Protein AF-A0A4Y2VL22-F1 (afdb_monomer_lite)

Foldseek 3Di:
DVVVCVCCCQPPVDNDDDPDPPDPPPDPPDVVLLVLLVCLLPVDLQDFLVNSCVVSVHPSVCSVVSLVVVVWDWDQDDDDDDPVVVVVVVVVVVVVVVQCVVPVCVVVVDDDDDDFDDDPVGTGDSRRRIHID

Sequence (133 aa):
MFERLHRCLCEMGSFVTGMHDTGRGRSVRTPQVVEDILQGLGDRSDMSTREVSLAVNEPHSIVWRVPRDEGLHPYHVQEALIPADYAPRVEFARWFLQQLAAQPEFSAHVLFTDESTFTREGISNTHNLHVFF

pLDDT: mean 76.52, std 14.01, range [46.78, 97.69]

Radius of gyration: 19.81 Å; chains: 1; bounding box: 36×40×58 Å

Structure (mmCIF, N/CA/C/O backbone):
data_AF-A0A4Y2VL22-F1
#
_entry.id   AF-A0A4Y2VL22-F1
#
loop_
_atom_site.group_PDB
_atom_site.id
_atom_site.type_symbol
_atom_site.label_atom_id
_atom_site.label_alt_id
_atom_site.la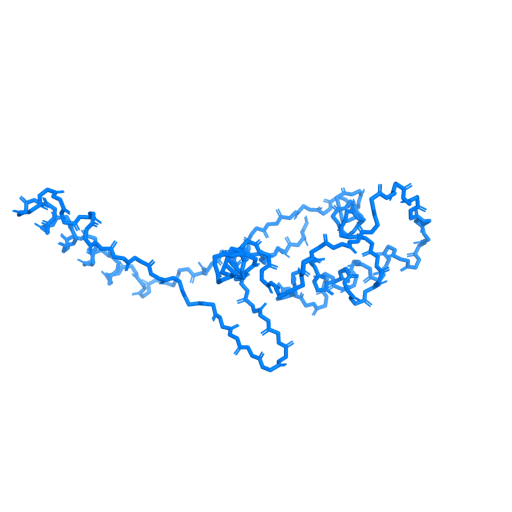bel_comp_id
_atom_site.label_asym_id
_atom_site.label_entity_id
_atom_site.label_seq_id
_atom_site.pdbx_PDB_ins_code
_atom_site.Cartn_x
_atom_site.Cartn_y
_atom_site.Cartn_z
_atom_site.occupancy
_atom_site.B_iso_or_equiv
_atom_site.auth_seq_id
_atom_site.auth_comp_id
_atom_site.auth_asym_id
_atom_site.auth_atom_id
_atom_site.pdbx_PDB_model_num
ATOM 1 N N . MET A 1 1 ? -4.290 25.840 -2.280 1.00 54.00 1 MET A N 1
ATOM 2 C CA . MET A 1 1 ? -2.962 25.497 -2.851 1.00 54.00 1 MET A CA 1
ATOM 3 C C . MET A 1 1 ? -2.430 24.203 -2.240 1.00 54.00 1 MET A C 1
ATOM 5 O O . MET A 1 1 ? -2.193 23.268 -2.991 1.00 54.00 1 MET A O 1
ATOM 9 N N . PHE A 1 2 ? -2.361 24.104 -0.905 1.00 61.66 2 PHE A N 1
ATOM 10 C CA . PHE A 1 2 ? -1.948 22.891 -0.182 1.00 61.66 2 PHE A CA 1
ATOM 11 C C . PHE A 1 2 ? -2.822 21.654 -0.440 1.00 61.66 2 PHE A C 1
ATOM 13 O O . PHE A 1 2 ? -2.275 20.591 -0.688 1.00 61.66 2 PHE A O 1
ATOM 20 N N . GLU A 1 3 ? -4.151 21.782 -0.499 1.00 71.50 3 GLU A N 1
ATOM 21 C CA . GLU A 1 3 ? -5.047 20.638 -0.773 1.00 71.50 3 GLU A CA 1
ATOM 22 C C . GLU A 1 3 ? -4.783 19.956 -2.120 1.00 71.50 3 GLU A C 1
ATOM 24 O O . GLU A 1 3 ? -4.904 18.742 -2.246 1.00 71.50 3 GLU A O 1
ATOM 29 N N . ARG A 1 4 ? -4.405 20.732 -3.144 1.00 65.00 4 ARG A N 1
ATOM 30 C CA . ARG A 1 4 ? -4.067 20.191 -4.466 1.00 65.00 4 ARG A CA 1
ATOM 31 C C . ARG A 1 4 ? -2.758 19.415 -4.429 1.00 65.00 4 ARG A C 1
ATOM 33 O O . ARG A 1 4 ? -2.694 18.355 -5.027 1.00 65.00 4 ARG A O 1
ATOM 40 N N . LEU A 1 5 ? -1.751 19.932 -3.728 1.00 66.38 5 LEU A N 1
ATOM 41 C CA . LEU A 1 5 ? -0.469 19.250 -3.557 1.00 66.38 5 LEU A CA 1
ATOM 42 C C . LEU A 1 5 ? -0.636 17.981 -2.721 1.00 66.38 5 LEU A C 1
ATOM 44 O O . LEU A 1 5 ? -0.183 16.929 -3.144 1.00 66.38 5 LEU A O 1
ATOM 48 N N . HIS A 1 6 ? -1.362 18.064 -1.605 1.00 69.19 6 HIS A N 1
ATOM 49 C CA . HIS A 1 6 ? -1.712 16.915 -0.774 1.00 69.19 6 HIS A CA 1
ATOM 50 C C . HIS A 1 6 ? -2.430 15.838 -1.592 1.00 69.19 6 HIS A C 1
ATOM 52 O O . HIS A 1 6 ? -2.000 14.693 -1.615 1.00 69.19 6 HIS A O 1
ATOM 58 N N . ARG A 1 7 ? -3.467 16.212 -2.349 1.00 68.56 7 ARG A N 1
ATOM 59 C CA . ARG A 1 7 ? -4.174 15.269 -3.217 1.00 68.56 7 ARG A CA 1
ATOM 60 C C . ARG A 1 7 ? -3.269 14.681 -4.302 1.00 68.56 7 ARG A C 1
ATOM 62 O O . ARG A 1 7 ? -3.307 13.478 -4.507 1.00 68.56 7 ARG A O 1
ATOM 69 N N . CYS A 1 8 ? -2.433 15.482 -4.966 1.00 66.88 8 CYS A N 1
ATOM 70 C CA . CYS A 1 8 ? -1.477 14.964 -5.950 1.00 66.88 8 CYS A CA 1
ATOM 71 C C . CYS A 1 8 ? -0.458 14.000 -5.324 1.00 66.88 8 CYS A C 1
ATOM 73 O O . CYS A 1 8 ? -0.067 13.032 -5.966 1.00 66.88 8 CYS A O 1
ATOM 75 N N . LEU A 1 9 ? -0.049 14.217 -4.075 1.00 65.69 9 LEU A N 1
ATOM 76 C CA . LEU A 1 9 ? 0.820 13.289 -3.357 1.00 65.69 9 LEU A CA 1
ATOM 77 C C . LEU A 1 9 ? 0.089 11.989 -3.001 1.00 65.69 9 LEU A C 1
ATOM 79 O O . LEU A 1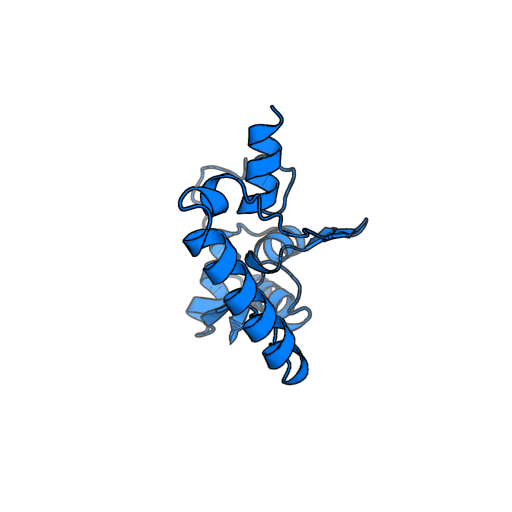 9 ? 0.588 10.918 -3.337 1.00 65.69 9 LEU A O 1
ATOM 83 N N . CYS A 1 10 ? -1.111 12.072 -2.423 1.00 63.94 10 CYS A N 1
ATOM 84 C CA . CYS A 1 10 ? -1.901 10.891 -2.064 1.00 63.94 10 CYS A CA 1
ATOM 85 C C . CYS A 1 10 ? -2.310 10.066 -3.295 1.00 63.94 10 CYS A C 1
ATOM 87 O O . CYS A 1 10 ? -2.143 8.852 -3.313 1.00 63.94 10 CYS A O 1
ATOM 89 N N . GLU A 1 11 ? -2.826 10.713 -4.342 1.00 65.19 11 GLU A N 1
ATOM 90 C CA . GLU A 1 11 ? -3.367 10.028 -5.525 1.00 65.19 11 GLU A CA 1
ATOM 91 C C . GLU A 1 11 ? -2.288 9.669 -6.553 1.00 65.19 11 GLU A C 1
ATOM 93 O O . GLU A 1 11 ? -2.410 8.680 -7.274 1.00 65.19 11 GLU A O 1
ATOM 98 N N . MET A 1 12 ? -1.242 10.491 -6.676 1.00 60.50 12 MET A N 1
ATOM 99 C CA . MET A 1 12 ? -0.305 10.411 -7.802 1.00 60.50 12 MET A CA 1
ATOM 100 C C . MET A 1 12 ? 1.161 10.289 -7.384 1.00 60.50 12 MET A C 1
ATOM 102 O O . MET A 1 12 ? 1.990 10.079 -8.269 1.00 60.50 12 MET A O 1
ATOM 106 N N . GLY A 1 13 ? 1.495 10.449 -6.096 1.00 62.72 13 GLY A N 1
ATOM 107 C CA . GLY A 1 13 ? 2.873 10.424 -5.597 1.00 62.72 13 GLY A CA 1
ATOM 108 C C . GLY A 1 13 ? 3.782 11.475 -6.237 1.00 62.72 13 GLY A C 1
ATOM 109 O O . GLY A 1 13 ? 4.981 11.257 -6.337 1.00 62.72 13 GLY A O 1
ATOM 110 N N . SER A 1 14 ? 3.246 12.588 -6.752 1.00 65.00 14 SER A N 1
ATOM 111 C CA . SER A 1 14 ? 4.056 13.560 -7.498 1.00 65.00 14 SER A CA 1
ATOM 112 C C . SER A 1 14 ? 3.646 15.007 -7.248 1.00 65.00 14 SER A C 1
ATOM 114 O O . SER A 1 14 ? 2.490 15.319 -6.967 1.00 65.00 14 SER A O 1
ATOM 116 N N . PHE A 1 15 ? 4.619 15.908 -7.383 1.00 63.34 15 PHE A N 1
ATOM 117 C CA . PHE A 1 15 ? 4.415 17.358 -7.299 1.00 63.34 15 PHE A CA 1
ATOM 118 C C . PHE A 1 15 ? 4.064 17.997 -8.652 1.00 63.34 15 PHE A C 1
ATOM 120 O O . PHE A 1 15 ? 3.768 19.190 -8.717 1.00 63.34 15 PHE A O 1
ATOM 127 N N . VAL A 1 16 ? 4.105 17.222 -9.739 1.00 62.31 16 VAL A N 1
ATOM 128 C CA . VAL A 1 16 ? 3.875 17.717 -11.098 1.00 62.31 16 VAL A CA 1
ATOM 129 C C . VAL A 1 16 ? 2.374 17.767 -11.368 1.00 62.31 16 VAL A C 1
ATOM 131 O O . VAL A 1 16 ? 1.669 16.762 -11.289 1.00 62.31 16 VAL A O 1
ATOM 134 N N . THR A 1 17 ? 1.858 18.944 -11.719 1.00 56.00 17 THR A N 1
ATOM 135 C CA . THR A 1 17 ? 0.501 19.062 -12.259 1.00 56.00 17 THR A CA 1
ATOM 136 C C . THR A 1 17 ? 0.491 18.460 -13.657 1.00 56.00 17 THR A C 1
ATOM 138 O O . THR A 1 17 ? 1.133 19.005 -14.551 1.00 56.00 17 THR A O 1
ATOM 141 N N . GLY A 1 18 ? -0.208 17.336 -13.834 1.00 53.12 18 GLY A N 1
ATOM 142 C CA . GLY A 1 18 ? -0.278 16.602 -15.096 1.00 53.12 18 GLY A CA 1
ATOM 143 C C . GLY A 1 18 ? -0.809 17.453 -16.251 1.00 53.12 18 GLY A C 1
ATOM 144 O O . GLY A 1 18 ? -2.011 17.516 -16.486 1.00 53.12 18 GLY A O 1
ATOM 145 N N . MET A 1 19 ? 0.101 18.087 -16.983 1.00 53.44 19 MET A N 1
ATOM 146 C CA . MET A 1 19 ? -0.112 18.608 -18.329 1.00 53.44 19 MET A CA 1
ATOM 147 C C . MET A 1 19 ? 0.801 17.818 -19.263 1.00 53.44 19 MET A C 1
ATOM 149 O O . MET A 1 19 ? 1.809 18.324 -19.737 1.00 53.44 19 MET A O 1
ATOM 153 N N . HIS A 1 20 ? 0.459 16.551 -19.487 1.00 52.09 20 HIS A N 1
ATOM 154 C CA . HIS A 1 20 ? 0.956 15.831 -20.654 1.00 52.09 20 HIS A CA 1
ATOM 155 C C . HIS A 1 20 ? -0.137 15.877 -21.718 1.00 52.09 20 HIS A C 1
ATOM 157 O O . HIS A 1 20 ? -1.313 15.675 -21.409 1.00 52.09 20 HIS A O 1
ATOM 163 N N . ASP A 1 21 ? 0.276 16.241 -22.929 1.00 52.38 21 ASP A N 1
ATOM 164 C CA . ASP A 1 21 ? -0.529 16.602 -24.092 1.00 52.38 21 ASP A CA 1
ATOM 165 C C . ASP A 1 21 ? -1.907 15.932 -24.169 1.00 52.38 21 ASP A C 1
ATOM 167 O O . ASP A 1 21 ? -2.043 14.714 -24.278 1.00 52.38 21 ASP A O 1
ATOM 171 N N . THR A 1 22 ? -2.955 16.753 -24.226 1.00 49.09 22 THR A N 1
ATOM 172 C CA . THR A 1 22 ? -4.354 16.347 -24.451 1.00 49.09 22 THR A CA 1
ATOM 173 C C . THR A 1 22 ? -4.628 15.846 -25.880 1.00 49.09 22 THR A C 1
ATOM 175 O O . THR A 1 22 ? -5.778 15.770 -26.317 1.00 49.09 22 THR A O 1
ATOM 178 N N . GLY A 1 23 ? -3.587 15.473 -26.626 1.00 51.66 23 GLY A N 1
ATOM 179 C CA . GLY A 1 23 ? -3.681 14.870 -27.948 1.00 51.66 23 GLY A CA 1
ATOM 180 C C . GLY A 1 23 ? -3.524 13.353 -27.884 1.00 51.66 23 GLY A C 1
ATOM 181 O O . GLY A 1 23 ? -2.623 12.832 -27.235 1.00 51.66 23 GLY A O 1
ATOM 182 N N . ARG A 1 24 ? -4.367 12.618 -28.621 1.00 46.78 24 ARG A N 1
ATOM 183 C CA . ARG A 1 24 ? -4.184 11.177 -28.866 1.00 46.78 24 ARG A CA 1
ATOM 184 C C . ARG A 1 24 ? -2.972 10.966 -29.781 1.00 46.78 24 ARG A C 1
ATOM 186 O O . ARG A 1 24 ? -3.128 10.666 -30.963 1.00 46.78 24 ARG A O 1
ATOM 193 N N . GLY A 1 25 ? -1.768 11.121 -29.237 1.00 50.25 25 GLY A N 1
ATOM 194 C CA . GLY A 1 25 ? -0.538 10.678 -29.877 1.00 50.25 25 GLY A CA 1
ATOM 195 C C . GLY A 1 25 ? -0.603 9.165 -30.046 1.00 50.25 25 GLY A C 1
ATOM 196 O O . GLY A 1 25 ? -0.699 8.417 -29.070 1.00 50.25 25 GLY A O 1
ATOM 197 N N . ARG A 1 26 ? -0.620 8.688 -31.293 1.00 52.34 26 ARG A N 1
ATOM 198 C CA . ARG A 1 26 ? -0.339 7.280 -31.569 1.00 52.34 26 ARG A CA 1
ATOM 199 C C . ARG A 1 26 ? 1.140 7.076 -31.257 1.00 52.34 26 ARG A C 1
ATOM 201 O O . ARG A 1 26 ? 1.974 7.377 -32.101 1.00 52.34 26 ARG A O 1
ATOM 208 N N . SER A 1 27 ? 1.443 6.604 -30.051 1.00 54.88 27 SER A N 1
ATOM 209 C CA . SER A 1 27 ? 2.737 5.981 -29.777 1.00 54.88 27 SER A CA 1
ATOM 210 C C . SER A 1 27 ? 2.958 4.921 -30.851 1.00 54.88 27 SER A C 1
ATOM 212 O O . SER A 1 27 ? 2.095 4.068 -31.106 1.00 54.88 27 SER A O 1
ATOM 214 N N . VAL A 1 28 ? 4.061 5.069 -31.573 1.00 55.78 28 VAL A N 1
ATOM 215 C CA . VAL A 1 28 ? 4.536 4.044 -32.487 1.00 55.78 28 VAL A CA 1
ATOM 216 C C . VAL A 1 28 ? 5.012 2.925 -31.572 1.00 55.78 28 VAL A C 1
ATOM 218 O O . VAL A 1 28 ? 6.023 3.090 -30.901 1.00 55.78 28 VAL A O 1
ATOM 221 N N . ARG A 1 29 ? 4.270 1.811 -31.507 1.00 64.62 29 ARG A N 1
ATOM 222 C CA . ARG A 1 29 ? 4.707 0.588 -30.816 1.00 64.62 29 ARG A CA 1
ATOM 223 C C . ARG A 1 29 ? 5.903 0.003 -31.559 1.00 64.62 29 ARG A C 1
ATOM 225 O O . ARG A 1 29 ? 5.762 -0.941 -32.335 1.00 64.62 29 ARG A O 1
ATOM 232 N N . THR A 1 30 ? 7.064 0.621 -31.406 1.00 78.06 30 THR A N 1
ATOM 233 C CA . THR A 1 30 ? 8.308 0.004 -31.831 1.00 78.06 30 THR A CA 1
ATOM 234 C C . THR A 1 30 ? 8.600 -1.138 -30.858 1.00 78.06 30 THR A C 1
ATOM 236 O O . THR A 1 30 ? 8.317 -1.008 -29.665 1.00 78.06 30 THR A O 1
ATOM 239 N N . PRO A 1 31 ? 9.164 -2.259 -31.335 1.00 82.56 31 PRO A N 1
ATOM 240 C CA . PRO A 1 31 ? 9.602 -3.337 -30.452 1.00 82.56 31 PRO A CA 1
ATOM 241 C C . PRO A 1 31 ? 10.526 -2.839 -29.334 1.00 82.56 31 PRO A C 1
ATOM 243 O O . PRO A 1 31 ? 10.448 -3.332 -28.220 1.00 82.56 31 PRO A O 1
ATOM 246 N N . GLN A 1 32 ? 11.326 -1.802 -29.611 1.00 84.75 32 GLN A N 1
ATOM 247 C CA . GLN A 1 32 ? 12.200 -1.176 -28.621 1.00 84.75 32 GLN A CA 1
ATOM 248 C C . GLN A 1 32 ? 11.423 -0.541 -27.461 1.00 84.75 32 GLN A C 1
ATOM 250 O O . GLN A 1 32 ? 11.740 -0.805 -26.314 1.00 84.75 32 GLN A O 1
ATOM 255 N N . VAL A 1 33 ? 10.370 0.237 -27.742 1.00 84.06 33 VAL A N 1
ATOM 256 C CA . VAL A 1 33 ? 9.551 0.861 -26.686 1.00 84.06 33 VAL A CA 1
ATOM 257 C C . VAL A 1 33 ? 8.835 -0.194 -25.841 1.00 84.06 33 VAL A C 1
ATOM 259 O O . VAL A 1 33 ? 8.670 -0.014 -24.638 1.00 84.06 33 VAL A O 1
ATOM 262 N N . VAL A 1 34 ? 8.401 -1.294 -26.462 1.00 85.88 34 VAL A N 1
ATOM 263 C CA . VAL A 1 34 ? 7.799 -2.417 -25.732 1.00 85.88 34 VAL A CA 1
ATOM 264 C C . VAL A 1 34 ? 8.816 -3.033 -24.777 1.00 85.88 34 VAL A C 1
ATOM 266 O O . VAL A 1 34 ? 8.516 -3.158 -23.593 1.00 85.88 34 VAL A O 1
ATOM 269 N N . GLU A 1 35 ? 10.016 -3.339 -25.269 1.00 88.25 35 GLU A N 1
ATOM 270 C CA . GLU A 1 35 ? 11.095 -3.909 -24.459 1.00 88.25 35 GLU A CA 1
ATOM 271 C C . GLU A 1 35 ? 11.490 -2.978 -23.308 1.00 88.25 35 GLU A C 1
ATOM 273 O O . GLU A 1 35 ? 11.517 -3.410 -22.161 1.00 88.25 35 GLU A O 1
ATOM 278 N N . ASP A 1 36 ? 11.690 -1.686 -23.580 1.00 88.25 36 ASP A N 1
ATOM 279 C CA . ASP A 1 36 ? 12.085 -0.701 -22.568 1.00 88.25 36 ASP A CA 1
ATOM 280 C C . ASP A 1 36 ? 11.032 -0.586 -21.445 1.00 88.25 36 ASP A C 1
ATOM 282 O O . ASP A 1 36 ? 11.373 -0.441 -20.268 1.00 88.25 36 ASP A O 1
ATOM 286 N N . ILE A 1 37 ? 9.738 -0.683 -21.786 1.00 87.25 37 ILE A N 1
ATOM 287 C CA . ILE A 1 37 ? 8.638 -0.679 -20.808 1.00 87.25 37 ILE A CA 1
ATOM 288 C C . ILE A 1 37 ? 8.622 -1.971 -19.987 1.00 87.25 37 ILE A C 1
ATOM 290 O O . ILE A 1 37 ? 8.475 -1.906 -18.764 1.00 87.25 37 ILE A O 1
ATOM 294 N N . LEU A 1 38 ? 8.743 -3.134 -20.632 1.00 87.25 38 LEU A N 1
ATOM 295 C CA . LEU A 1 38 ? 8.736 -4.428 -19.943 1.00 87.25 38 LEU A CA 1
ATOM 296 C C . LEU A 1 38 ? 9.952 -4.571 -19.026 1.00 87.25 38 LEU A C 1
ATOM 298 O O . LEU A 1 38 ? 9.805 -4.984 -17.877 1.00 87.25 38 LEU A O 1
ATOM 302 N N . GLN A 1 39 ? 11.124 -4.150 -19.495 1.00 86.44 39 GLN A N 1
ATOM 303 C CA . GLN A 1 39 ? 12.351 -4.131 -18.715 1.00 86.44 39 GLN A CA 1
ATOM 304 C C . GLN A 1 39 ? 12.242 -3.158 -17.533 1.00 86.44 39 GLN A C 1
ATOM 306 O O . GLN A 1 39 ? 12.561 -3.527 -16.406 1.00 86.44 39 GLN A O 1
ATOM 311 N N . GLY A 1 40 ? 11.706 -1.951 -17.746 1.00 83.44 40 GLY A N 1
ATOM 312 C CA . GLY A 1 40 ? 11.485 -0.983 -16.668 1.00 83.44 40 GLY A CA 1
ATOM 313 C C . GLY A 1 40 ? 10.555 -1.491 -15.558 1.00 83.44 40 GLY A C 1
ATOM 314 O O . GLY A 1 40 ? 10.750 -1.141 -14.397 1.00 83.44 40 GLY A O 1
ATOM 315 N N . LEU A 1 41 ? 9.572 -2.332 -15.898 1.00 81.00 41 LEU A N 1
ATOM 316 C CA . LEU A 1 41 ? 8.667 -2.968 -14.932 1.00 81.00 41 LEU A CA 1
ATOM 317 C C . LEU A 1 41 ? 9.257 -4.235 -14.288 1.00 81.00 41 LEU A C 1
ATOM 319 O O . LEU A 1 41 ? 8.902 -4.556 -13.155 1.00 81.00 41 LEU A O 1
ATOM 323 N N . GLY A 1 42 ? 10.128 -4.958 -14.996 1.00 75.44 42 GLY A N 1
ATOM 324 C CA . GLY A 1 42 ? 10.750 -6.198 -14.523 1.00 75.44 42 GLY A CA 1
ATOM 325 C C . GLY A 1 42 ? 11.991 -5.988 -13.650 1.00 75.44 42 GLY A C 1
ATOM 326 O O . GLY A 1 42 ? 12.173 -6.707 -12.669 1.00 75.44 42 GLY A O 1
ATOM 327 N N . ASP A 1 43 ? 12.822 -4.991 -13.970 1.00 71.12 43 ASP A N 1
ATOM 328 C CA . ASP A 1 43 ? 14.102 -4.741 -13.289 1.00 71.12 43 ASP A CA 1
ATOM 329 C C . ASP A 1 43 ? 13.913 -4.164 -11.878 1.00 71.12 43 ASP A C 1
ATOM 331 O O . ASP A 1 43 ? 14.760 -4.353 -11.000 1.00 71.12 43 ASP A O 1
ATOM 335 N N . ARG A 1 44 ? 12.803 -3.449 -11.649 1.00 66.94 44 ARG A N 1
ATOM 336 C CA . ARG A 1 44 ? 12.491 -2.782 -10.382 1.00 66.94 44 ARG A CA 1
ATOM 337 C C . ARG A 1 44 ? 11.003 -2.868 -10.063 1.00 66.94 44 ARG A C 1
ATOM 339 O O . ARG A 1 44 ? 10.207 -2.032 -10.483 1.00 66.94 44 ARG A O 1
ATOM 346 N N . SER A 1 45 ? 10.638 -3.870 -9.265 1.00 62.72 45 SER A N 1
ATOM 347 C CA . SER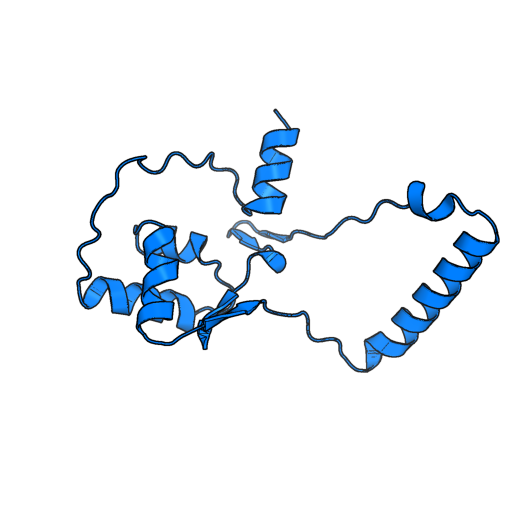 A 1 45 ? 9.265 -4.078 -8.782 1.00 62.72 45 SER A CA 1
ATOM 348 C C . SER A 1 45 ? 8.774 -2.997 -7.812 1.00 62.72 45 SER A C 1
ATOM 350 O O . SER A 1 45 ? 7.603 -3.023 -7.440 1.00 62.72 45 SER A O 1
ATOM 352 N N . ASP A 1 46 ? 9.653 -2.077 -7.398 1.00 66.69 46 ASP A N 1
ATOM 353 C CA . ASP A 1 46 ? 9.390 -0.908 -6.556 1.00 66.69 46 ASP A CA 1
ATOM 354 C C . ASP A 1 46 ? 9.151 0.386 -7.363 1.00 66.69 46 ASP A C 1
ATOM 356 O O . ASP A 1 46 ? 8.829 1.418 -6.773 1.00 66.69 46 ASP A O 1
ATOM 360 N N . MET A 1 47 ? 9.243 0.341 -8.701 1.00 71.25 47 MET A N 1
ATOM 361 C CA . MET A 1 47 ? 8.894 1.474 -9.560 1.00 71.25 47 MET A CA 1
ATOM 362 C C . MET A 1 47 ? 7.398 1.530 -9.865 1.00 71.25 47 MET A C 1
ATOM 364 O O . MET A 1 47 ? 6.772 0.570 -10.318 1.00 71.25 47 MET A O 1
ATOM 368 N N . SER A 1 48 ? 6.821 2.717 -9.728 1.00 77.25 48 SER A N 1
ATOM 369 C CA . SER A 1 48 ? 5.474 2.996 -10.210 1.00 77.25 48 SER A CA 1
ATOM 370 C C . SER A 1 48 ? 5.426 3.076 -11.742 1.00 77.25 48 SER A C 1
ATOM 372 O O . SER A 1 48 ? 6.363 3.510 -12.416 1.00 77.25 48 SER A O 1
ATOM 374 N N . THR A 1 49 ? 4.257 2.781 -12.321 1.00 81.81 49 THR A N 1
ATOM 375 C CA . THR A 1 49 ? 4.003 2.966 -13.768 1.00 81.81 49 THR A CA 1
ATOM 376 C C . THR A 1 49 ? 4.263 4.399 -14.255 1.00 81.81 49 THR A C 1
ATOM 378 O O . THR A 1 49 ? 4.500 4.625 -15.443 1.00 81.81 49 THR A O 1
ATOM 381 N N . ARG A 1 50 ? 4.223 5.392 -13.357 1.00 79.75 50 ARG A N 1
ATOM 382 C CA . ARG A 1 50 ? 4.552 6.790 -13.668 1.00 79.75 50 ARG A CA 1
ATOM 383 C C . ARG A 1 50 ? 6.050 7.027 -13.750 1.00 79.75 50 ARG A C 1
ATOM 385 O O . ARG A 1 50 ? 6.487 7.726 -14.655 1.00 79.75 50 ARG A O 1
ATOM 392 N N . GLU A 1 51 ? 6.830 6.436 -12.855 1.00 80.19 51 GLU A N 1
ATOM 393 C CA . GLU A 1 51 ? 8.290 6.518 -12.924 1.00 80.19 51 GLU A CA 1
ATOM 394 C C . GLU A 1 51 ? 8.819 5.829 -14.178 1.00 80.19 51 GLU A C 1
ATOM 396 O O . GLU A 1 51 ? 9.690 6.383 -14.843 1.00 80.19 51 GLU A O 1
ATOM 401 N N . VAL A 1 52 ? 8.232 4.692 -14.566 1.00 83.62 52 VAL A N 1
ATOM 402 C CA . VAL A 1 52 ? 8.547 4.042 -15.848 1.00 83.62 52 VAL A CA 1
ATOM 403 C C . VAL A 1 52 ? 8.196 4.963 -17.017 1.00 83.62 52 VAL A C 1
ATOM 405 O O . VAL A 1 52 ? 9.035 5.190 -17.877 1.00 83.62 52 VAL A O 1
ATOM 408 N N . SER A 1 53 ? 7.006 5.575 -17.018 1.00 85.19 53 SER A N 1
ATOM 409 C CA . SER A 1 53 ? 6.591 6.551 -18.042 1.00 85.19 53 SER A CA 1
ATOM 410 C C . SER A 1 53 ? 7.576 7.716 -18.187 1.00 85.19 53 SER A C 1
ATOM 412 O O . SER A 1 53 ? 7.904 8.094 -19.310 1.00 85.19 53 SER A O 1
ATOM 414 N N . LEU A 1 54 ? 8.086 8.248 -17.073 1.00 83.88 54 LEU A N 1
ATOM 415 C CA . LEU A 1 54 ? 9.103 9.300 -17.080 1.00 83.88 54 LEU A CA 1
ATOM 416 C C . LEU A 1 54 ? 10.465 8.791 -17.573 1.00 83.88 54 LEU A C 1
ATOM 418 O O . LEU A 1 54 ? 11.140 9.506 -18.308 1.00 83.88 54 LEU A O 1
ATOM 422 N N . ALA A 1 55 ? 10.859 7.572 -17.197 1.00 83.56 55 ALA A N 1
ATOM 423 C CA . ALA A 1 55 ? 12.136 6.977 -17.586 1.00 83.56 55 ALA A CA 1
ATOM 424 C C . ALA A 1 55 ? 12.200 6.646 -19.086 1.00 83.56 55 ALA A C 1
ATOM 426 O O . ALA A 1 55 ? 13.203 6.945 -19.731 1.00 83.56 55 ALA A O 1
ATOM 427 N N . VAL A 1 56 ? 11.126 6.077 -19.645 1.00 83.75 56 VAL A N 1
ATOM 428 C CA . VAL A 1 56 ? 11.040 5.722 -21.074 1.00 83.75 56 VAL A CA 1
ATOM 429 C C . VAL A 1 56 ? 10.529 6.869 -21.955 1.00 83.75 56 VAL A C 1
ATOM 431 O O . VAL A 1 56 ? 10.511 6.748 -23.175 1.00 83.75 56 VAL A O 1
ATOM 434 N N . ASN A 1 57 ? 10.120 7.993 -21.352 1.00 84.69 57 ASN A N 1
ATOM 435 C CA . ASN A 1 57 ? 9.530 9.153 -22.030 1.00 84.69 57 ASN A CA 1
ATOM 436 C C . ASN A 1 57 ? 8.307 8.802 -22.907 1.00 84.69 57 ASN A C 1
ATOM 438 O O . ASN A 1 57 ? 8.076 9.391 -23.963 1.00 84.69 57 ASN A O 1
ATOM 442 N N . GLU A 1 58 ? 7.495 7.850 -22.449 1.00 84.88 58 GLU A N 1
ATOM 443 C CA . GLU A 1 58 ? 6.256 7.446 -23.113 1.00 84.88 58 GLU A CA 1
ATOM 444 C C . GLU A 1 58 ? 5.040 7.873 -22.293 1.00 84.88 58 GLU A C 1
ATOM 446 O O . GLU A 1 58 ? 5.107 7.935 -21.062 1.00 84.88 58 GLU A O 1
ATOM 451 N N . PRO A 1 59 ? 3.880 8.117 -22.928 1.00 84.88 59 PRO A N 1
ATOM 452 C CA . PRO A 1 59 ? 2.661 8.422 -22.201 1.00 84.88 59 PRO A CA 1
ATOM 453 C C . PRO A 1 59 ? 2.307 7.299 -21.223 1.00 84.88 59 PRO A C 1
ATOM 455 O O . PRO A 1 59 ? 2.289 6.126 -21.594 1.00 84.88 59 PRO A O 1
ATOM 458 N N . HIS A 1 60 ? 1.888 7.655 -20.007 1.00 83.81 60 HIS A N 1
ATOM 459 C CA . HIS A 1 60 ? 1.438 6.701 -18.980 1.00 83.81 60 HIS A CA 1
ATOM 460 C C . HIS A 1 60 ? 0.419 5.680 -19.516 1.00 83.81 60 HIS A C 1
ATOM 462 O O . HIS A 1 60 ? 0.496 4.493 -19.220 1.00 83.81 60 HIS A O 1
ATOM 468 N N . SER A 1 61 ? -0.481 6.108 -20.410 1.00 84.56 61 SER A N 1
ATOM 469 C CA . SER A 1 61 ? -1.461 5.220 -21.057 1.00 84.56 61 SER A CA 1
ATOM 470 C C . SER A 1 61 ? -0.856 4.093 -21.910 1.00 84.56 61 SER A C 1
ATOM 472 O O . SER A 1 61 ? -1.552 3.119 -22.195 1.00 84.56 61 SER A O 1
ATOM 474 N N . ILE A 1 62 ? 0.382 4.238 -22.388 1.00 85.50 62 ILE A N 1
ATOM 475 C CA . ILE A 1 62 ? 1.118 3.220 -23.149 1.00 85.50 62 ILE A CA 1
ATOM 476 C C . ILE A 1 62 ? 1.785 2.245 -22.191 1.00 85.50 62 ILE A C 1
ATOM 478 O O . ILE A 1 62 ? 1.597 1.045 -22.361 1.00 85.50 62 ILE A O 1
ATOM 482 N N . VAL A 1 63 ? 2.421 2.753 -21.132 1.00 86.31 63 VAL A N 1
ATOM 483 C CA . VAL A 1 63 ? 2.986 1.936 -20.043 1.00 86.31 63 VAL A CA 1
ATOM 484 C C . VAL A 1 63 ? 1.935 1.011 -19.420 1.00 86.31 63 VAL A C 1
ATOM 486 O O . VAL A 1 63 ? 2.249 -0.113 -19.064 1.00 86.31 63 VAL A O 1
ATOM 489 N N . TRP A 1 64 ? 0.664 1.425 -19.363 1.00 86.44 64 TRP A N 1
ATOM 490 C CA . TRP A 1 64 ? -0.437 0.550 -18.928 1.00 86.44 64 TRP A CA 1
ATOM 491 C C . TRP A 1 64 ? -0.928 -0.452 -19.976 1.00 86.44 64 TRP A C 1
ATOM 493 O O . TRP A 1 64 ? -1.449 -1.509 -19.622 1.00 86.44 64 TRP A O 1
ATOM 503 N N . ARG A 1 65 ? -0.850 -0.106 -21.264 1.00 85.88 65 ARG A N 1
ATOM 504 C CA . ARG A 1 65 ? -1.389 -0.945 -22.345 1.00 85.88 65 ARG A CA 1
ATOM 505 C C . ARG A 1 65 ? -0.423 -2.039 -22.767 1.00 85.88 65 ARG A C 1
ATOM 507 O O . ARG A 1 65 ? -0.881 -3.141 -23.029 1.00 85.88 65 ARG A O 1
ATOM 514 N N . VAL A 1 66 ? 0.871 -1.733 -22.828 1.00 88.69 66 VAL A N 1
ATOM 515 C CA . VAL A 1 66 ? 1.899 -2.662 -23.311 1.00 88.69 66 VAL A CA 1
ATOM 516 C C . VAL A 1 66 ? 1.932 -3.958 -22.489 1.00 88.69 66 VAL A C 1
ATOM 518 O O . VAL A 1 66 ? 1.710 -5.002 -23.089 1.00 88.69 66 VAL A O 1
ATOM 521 N N . PRO A 1 67 ? 2.059 -3.937 -21.147 1.00 86.25 67 PRO A N 1
ATOM 522 C CA . PRO A 1 67 ? 2.068 -5.169 -20.356 1.00 86.25 67 PRO A CA 1
ATOM 523 C C . PRO A 1 67 ? 0.781 -5.978 -20.530 1.00 86.25 67 PRO A C 1
ATOM 525 O O . PRO A 1 67 ? 0.831 -7.188 -20.703 1.00 86.25 67 PRO A O 1
ATOM 528 N N . ARG A 1 68 ? -0.379 -5.307 -20.570 1.00 85.56 68 ARG A N 1
ATOM 529 C CA . ARG A 1 68 ? -1.678 -5.969 -20.756 1.00 85.56 68 ARG A CA 1
ATOM 530 C C . ARG A 1 68 ? -1.792 -6.665 -22.114 1.00 85.56 68 ARG A C 1
ATOM 532 O O . ARG A 1 68 ? -2.391 -7.735 -22.183 1.00 85.56 68 ARG A O 1
ATOM 539 N N . ASP A 1 69 ? -1.277 -6.052 -23.176 1.00 87.19 69 ASP A N 1
ATOM 540 C CA . ASP A 1 69 ? -1.289 -6.642 -24.518 1.00 87.19 69 ASP A CA 1
ATOM 541 C C . ASP A 1 69 ? -0.350 -7.856 -24.614 1.00 87.19 69 ASP A C 1
ATOM 543 O O . ASP A 1 69 ? -0.656 -8.794 -25.346 1.00 87.19 69 ASP A O 1
ATOM 547 N N . GLU A 1 70 ? 0.726 -7.868 -23.823 1.00 87.12 70 GLU A N 1
ATOM 548 C CA . GLU A 1 70 ? 1.644 -9.006 -23.656 1.00 87.12 70 GLU A CA 1
ATOM 549 C C . GLU A 1 70 ? 1.132 -10.053 -22.642 1.00 87.12 70 GLU A C 1
ATOM 551 O O . GLU A 1 70 ? 1.806 -11.038 -22.354 1.00 87.12 70 GLU A O 1
ATOM 556 N N . GLY A 1 71 ? -0.081 -9.871 -22.106 1.00 85.94 71 GLY A N 1
ATOM 557 C CA . GLY A 1 71 ? -0.721 -10.808 -21.179 1.00 85.94 71 GLY A CA 1
ATOM 558 C C . GLY A 1 71 ? -0.339 -10.637 -19.707 1.00 85.94 71 GLY A C 1
ATOM 559 O O . GLY A 1 71 ? -0.810 -11.415 -18.885 1.00 85.94 71 GLY A O 1
ATOM 560 N N . LEU A 1 72 ? 0.447 -9.613 -19.365 1.00 85.94 72 LEU A N 1
ATOM 561 C CA . LEU A 1 72 ? 0.810 -9.292 -17.990 1.00 85.94 72 LEU A CA 1
ATOM 562 C C . LEU A 1 72 ? -0.272 -8.439 -17.323 1.00 85.94 72 LEU A C 1
ATOM 564 O O . LEU A 1 72 ? -0.717 -7.402 -17.839 1.00 85.94 72 LEU A O 1
ATOM 568 N N . HIS A 1 73 ? -0.683 -8.846 -16.131 1.00 83.31 73 HIS A N 1
ATOM 569 C CA . HIS A 1 73 ? -1.717 -8.188 -15.358 1.00 83.31 73 HIS A CA 1
ATOM 570 C C . HIS A 1 73 ? -1.144 -7.487 -14.122 1.00 83.31 73 HIS A C 1
ATOM 572 O O . HIS A 1 73 ? -0.296 -8.038 -13.427 1.00 83.31 73 HIS A O 1
ATOM 578 N N . PRO A 1 74 ? -1.604 -6.258 -13.833 1.00 80.00 74 PRO A N 1
ATOM 579 C CA . PRO A 1 74 ? -1.169 -5.506 -12.668 1.00 80.00 74 PRO A CA 1
ATOM 580 C C . PRO A 1 74 ? -1.730 -6.128 -11.385 1.00 80.00 74 PRO A C 1
ATOM 582 O O . PRO A 1 74 ? -2.942 -6.299 -11.240 1.00 80.00 74 PRO A O 1
ATOM 585 N N . TYR A 1 75 ? -0.855 -6.353 -10.416 1.00 80.44 75 TYR A N 1
ATOM 586 C CA . TYR A 1 75 ? -1.184 -6.717 -9.045 1.00 80.44 75 TYR A CA 1
ATOM 587 C C . TYR A 1 75 ? -0.683 -5.624 -8.110 1.00 80.44 75 TYR A C 1
ATOM 589 O O . TYR A 1 75 ? 0.435 -5.137 -8.259 1.00 80.44 75 TYR A O 1
ATOM 597 N N . HIS A 1 76 ? -1.510 -5.225 -7.146 1.00 74.69 76 HIS A N 1
ATOM 598 C CA . HIS A 1 76 ? -1.039 -4.353 -6.075 1.00 74.69 76 HIS A CA 1
ATOM 599 C C . HIS A 1 76 ? -0.067 -5.124 -5.193 1.00 74.69 76 HIS A C 1
ATOM 601 O O . HIS A 1 76 ? -0.382 -6.234 -4.751 1.00 74.69 76 HIS A O 1
ATOM 607 N N . VAL A 1 77 ? 1.085 -4.519 -4.911 1.00 70.06 77 VAL A N 1
ATOM 608 C CA . VAL A 1 77 ? 1.976 -5.040 -3.876 1.00 70.06 77 VAL A CA 1
ATOM 609 C C . VAL A 1 77 ? 1.249 -4.912 -2.549 1.00 70.06 77 VAL A C 1
ATOM 611 O O . VAL A 1 77 ? 0.967 -3.814 -2.078 1.00 70.06 77 VAL A O 1
ATOM 614 N N . GLN A 1 78 ? 0.891 -6.051 -1.970 1.00 66.75 78 GLN A N 1
ATOM 615 C CA . GLN A 1 78 ? 0.361 -6.094 -0.620 1.00 66.75 78 GLN A CA 1
ATOM 616 C C . GLN A 1 78 ? 1.532 -6.175 0.348 1.00 66.75 78 GLN A C 1
ATOM 618 O O . GLN A 1 78 ? 2.453 -6.970 0.152 1.00 66.75 78 GLN A O 1
ATOM 623 N N . GLU A 1 79 ? 1.482 -5.371 1.404 1.00 66.06 79 GLU A N 1
ATOM 624 C CA . GLU A 1 79 ? 2.380 -5.541 2.538 1.00 66.06 79 GLU A CA 1
ATOM 625 C C . GLU A 1 79 ? 2.190 -6.956 3.093 1.00 66.06 79 GLU A 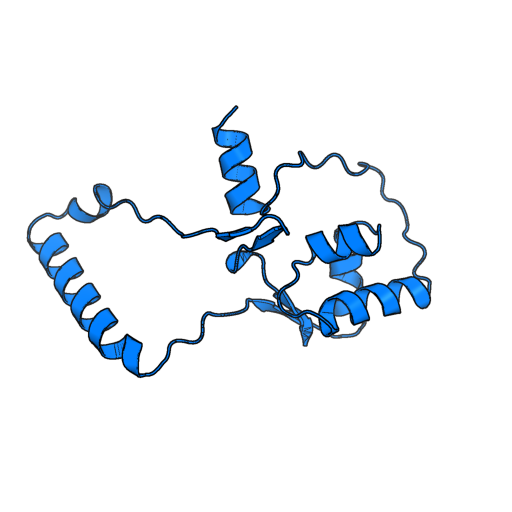C 1
ATOM 627 O O . GLU A 1 79 ? 1.083 -7.365 3.464 1.00 66.06 79 GLU A O 1
ATOM 632 N N . ALA A 1 80 ? 3.266 -7.738 3.084 1.00 70.75 80 ALA A N 1
ATOM 633 C CA . ALA A 1 80 ? 3.231 -9.104 3.567 1.00 70.75 80 ALA A CA 1
ATOM 634 C C . ALA A 1 80 ? 3.104 -9.086 5.093 1.00 70.75 80 ALA A C 1
ATOM 636 O O . ALA A 1 80 ? 4.086 -8.880 5.801 1.00 70.75 80 ALA A O 1
ATOM 637 N N . LEU A 1 81 ? 1.889 -9.317 5.592 1.00 77.19 81 LEU A N 1
ATOM 638 C CA . LEU A 1 81 ? 1.647 -9.569 7.010 1.00 77.19 81 LEU A CA 1
ATOM 639 C C . LEU A 1 81 ? 2.481 -10.773 7.449 1.00 77.19 81 LEU A C 1
ATOM 641 O O . LEU A 1 81 ? 2.281 -11.890 6.959 1.00 77.19 81 LEU A O 1
ATOM 645 N N . ILE A 1 82 ? 3.395 -10.555 8.387 1.00 86.81 82 ILE A N 1
ATOM 646 C CA . ILE A 1 82 ? 4.166 -11.642 8.979 1.00 86.81 82 ILE A CA 1
ATOM 647 C C . ILE A 1 82 ? 3.377 -12.250 10.146 1.00 86.81 82 ILE A C 1
ATOM 649 O O . ILE A 1 82 ? 2.572 -11.567 10.782 1.00 86.81 82 ILE A O 1
ATOM 653 N N . PRO A 1 83 ? 3.595 -13.533 10.493 1.00 87.56 83 PRO A N 1
ATOM 654 C CA . PRO A 1 83 ? 2.870 -14.173 11.594 1.00 87.56 83 PRO A CA 1
ATOM 655 C C . PRO A 1 83 ? 2.956 -13.414 12.929 1.00 87.56 83 PRO A C 1
ATOM 657 O O . PRO A 1 83 ? 2.022 -13.465 13.728 1.00 87.56 83 PRO A O 1
ATOM 660 N N . ALA A 1 84 ? 4.052 -12.683 13.154 1.00 91.44 84 ALA A N 1
ATOM 661 C CA . ALA A 1 84 ? 4.252 -11.854 14.339 1.00 91.44 84 ALA A CA 1
ATOM 662 C C . ALA A 1 84 ? 3.249 -10.688 14.449 1.00 91.44 84 ALA A C 1
ATOM 664 O O . ALA A 1 84 ? 2.935 -10.272 15.562 1.00 91.44 84 ALA A O 1
ATOM 665 N N . ASP A 1 85 ? 2.690 -10.211 13.332 1.00 88.88 85 ASP A N 1
ATOM 666 C CA . ASP A 1 85 ? 1.743 -9.089 13.317 1.00 88.88 85 ASP A CA 1
ATOM 667 C C . ASP A 1 85 ? 0.357 -9.486 13.831 1.00 88.88 85 ASP A C 1
ATOM 669 O O . ASP A 1 85 ? -0.440 -8.630 14.219 1.00 88.88 85 ASP A O 1
ATOM 673 N N . TYR A 1 86 ? 0.031 -10.783 13.847 1.00 90.06 86 TYR A N 1
ATOM 674 C CA . TYR A 1 86 ? -1.319 -11.238 14.170 1.00 90.06 86 TYR A CA 1
ATOM 675 C C . TYR A 1 86 ? -1.743 -10.846 15.590 1.00 90.06 86 TYR A C 1
ATOM 677 O O . TYR A 1 86 ? -2.821 -10.281 15.780 1.00 90.06 86 TYR A O 1
ATOM 685 N N . ALA A 1 87 ? -0.897 -11.116 16.588 1.00 94.56 87 ALA A N 1
ATOM 686 C CA . ALA A 1 87 ? -1.240 -10.849 17.983 1.00 94.56 87 ALA A CA 1
ATOM 687 C C . ALA A 1 87 ? -1.434 -9.342 18.267 1.0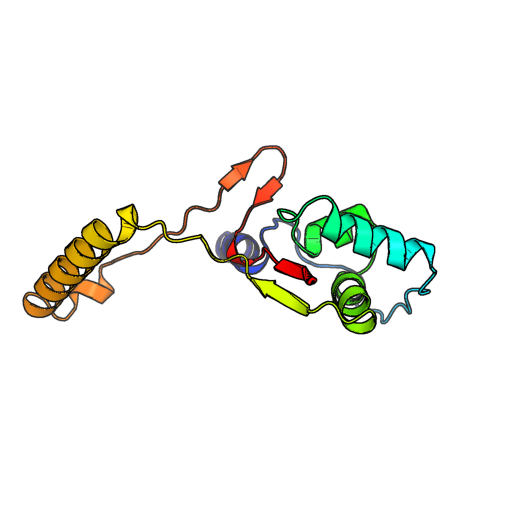0 94.56 87 ALA A C 1
ATOM 689 O O . ALA A 1 87 ? -2.521 -8.989 18.736 1.00 94.56 87 ALA A O 1
ATOM 690 N N . PRO A 1 88 ? -0.499 -8.440 17.898 1.00 94.94 88 PRO A N 1
ATOM 691 C CA . PRO A 1 88 ? -0.693 -6.997 18.057 1.00 94.94 88 PRO A CA 1
ATOM 692 C C . PRO A 1 88 ? -1.942 -6.464 17.345 1.00 94.94 88 PRO A C 1
ATOM 694 O O . PRO A 1 88 ? -2.660 -5.623 17.887 1.00 94.94 88 PRO A O 1
ATOM 697 N N . ARG A 1 89 ? -2.261 -6.979 16.147 1.00 93.06 89 ARG A N 1
ATOM 698 C CA . ARG A 1 89 ? -3.457 -6.553 15.400 1.00 93.06 89 ARG A CA 1
ATOM 699 C C . ARG A 1 89 ? -4.753 -6.961 16.093 1.00 93.06 89 ARG A C 1
ATOM 701 O O . ARG A 1 89 ? -5.695 -6.171 16.131 1.00 93.06 89 ARG A O 1
ATOM 708 N N . VAL A 1 90 ? -4.810 -8.166 16.664 1.00 95.94 90 VAL A N 1
ATOM 709 C CA . VAL A 1 90 ? -5.972 -8.621 17.446 1.00 95.94 90 VAL A CA 1
ATOM 710 C C . VAL A 1 90 ? -6.133 -7.792 18.720 1.00 95.94 90 VAL A C 1
ATOM 712 O O . VAL A 1 90 ? -7.257 -7.429 19.074 1.00 95.94 90 VAL A O 1
ATOM 715 N N . GLU A 1 91 ? -5.033 -7.478 19.404 1.00 97.25 91 GLU A N 1
ATOM 716 C CA . GLU A 1 91 ? -5.059 -6.624 20.594 1.00 97.25 91 GLU A CA 1
ATOM 717 C C . GLU A 1 91 ? -5.560 -5.218 20.268 1.00 97.25 91 GLU A C 1
ATOM 719 O O . GLU A 1 91 ? -6.489 -4.740 20.925 1.00 97.25 91 GLU A O 1
ATOM 724 N N . PHE A 1 92 ? -5.033 -4.604 19.205 1.00 94.88 92 PHE A N 1
ATOM 725 C CA . PHE A 1 92 ? -5.496 -3.307 18.723 1.00 94.88 92 PHE A CA 1
ATOM 726 C C . PHE A 1 92 ? -6.985 -3.329 18.367 1.00 94.88 92 PHE A C 1
ATOM 728 O O . PHE A 1 92 ? -7.737 -2.474 18.831 1.00 94.88 92 PHE A O 1
ATOM 735 N N . ALA A 1 93 ? -7.440 -4.321 17.594 1.00 96.06 93 ALA A N 1
ATOM 736 C CA . ALA A 1 93 ? -8.843 -4.426 17.202 1.00 96.06 93 ALA A CA 1
ATOM 737 C C . ALA A 1 93 ? -9.765 -4.557 18.423 1.00 96.06 93 ALA A C 1
ATOM 739 O O . ALA A 1 93 ? -10.801 -3.895 18.499 1.00 96.06 93 ALA A O 1
ATOM 740 N N . ARG A 1 94 ? -9.374 -5.370 19.413 1.00 97.69 94 ARG A N 1
ATOM 741 C CA . ARG A 1 94 ? -10.133 -5.522 20.660 1.00 97.69 94 ARG A CA 1
ATOM 742 C C . ARG A 1 94 ? -10.200 -4.210 21.435 1.00 97.69 94 ARG A C 1
ATOM 744 O O . ARG A 1 94 ? -11.283 -3.834 21.876 1.00 97.69 94 ARG A O 1
ATOM 751 N N . TRP A 1 95 ? -9.070 -3.525 21.582 1.00 97.12 95 TRP A N 1
ATOM 752 C CA . TRP A 1 95 ? -9.012 -2.221 22.236 1.00 97.12 95 TRP A CA 1
ATOM 753 C C . TRP A 1 95 ? -9.895 -1.196 21.512 1.00 97.12 95 TRP A C 1
ATOM 755 O O . TRP A 1 95 ? -10.725 -0.545 22.139 1.00 97.12 95 TRP A O 1
ATOM 765 N N . PHE A 1 96 ? -9.813 -1.116 20.184 1.00 95.56 96 PHE A N 1
ATOM 766 C CA . PHE A 1 96 ? -10.597 -0.171 19.389 1.00 95.56 96 PHE A CA 1
ATOM 767 C C . PHE A 1 96 ? -12.109 -0.399 19.538 1.00 95.56 96 PHE A C 1
ATOM 769 O O . PHE A 1 96 ? -12.875 0.550 19.704 1.00 95.56 96 PHE A O 1
ATOM 776 N N . LEU A 1 97 ? -12.547 -1.662 19.558 1.00 96.25 97 LEU A N 1
ATOM 777 C CA . LEU A 1 97 ? -13.947 -2.017 19.812 1.00 96.25 97 LEU A CA 1
ATOM 778 C C . LEU A 1 97 ? -14.406 -1.626 21.224 1.00 96.25 97 LEU A C 1
ATOM 780 O O . LEU A 1 97 ? -15.545 -1.193 21.393 1.00 96.25 97 LEU A O 1
ATOM 784 N N . GLN A 1 98 ? -13.538 -1.742 22.233 1.00 97.19 98 GLN A N 1
ATOM 785 C CA . GLN A 1 98 ? -13.846 -1.279 23.592 1.00 97.19 98 GLN A CA 1
ATOM 786 C C . GLN A 1 98 ? -14.031 0.241 23.637 1.00 97.19 98 GLN A C 1
ATOM 788 O O . GLN A 1 98 ? -14.967 0.720 24.277 1.00 97.19 98 GLN A O 1
ATOM 793 N N . GLN A 1 99 ? -13.202 0.992 22.909 1.00 96.19 99 GLN A N 1
ATOM 794 C CA . GLN A 1 99 ? -13.344 2.444 22.803 1.00 96.19 99 GLN A CA 1
ATOM 795 C C . GLN A 1 99 ? -14.664 2.840 22.130 1.00 96.19 99 GLN A C 1
ATOM 797 O O . GLN A 1 99 ? -15.359 3.717 22.639 1.00 96.19 99 GLN A O 1
ATOM 802 N N . LEU A 1 100 ? -15.058 2.148 21.054 1.00 95.75 100 LEU A N 1
ATOM 803 C CA . LEU A 1 100 ? -16.354 2.360 20.397 1.00 95.75 100 LEU A CA 1
ATOM 804 C C . LEU A 1 100 ? -17.543 2.036 21.308 1.00 95.75 100 LEU A C 1
ATOM 806 O O . LEU A 1 100 ? -18.547 2.745 21.285 1.00 95.75 100 LEU A O 1
ATOM 810 N N . ALA A 1 101 ? -17.437 0.984 22.123 1.00 95.38 101 ALA A N 1
ATOM 811 C CA . ALA A 1 101 ? -18.482 0.625 23.079 1.00 95.38 101 ALA A CA 1
ATOM 812 C C . ALA A 1 101 ? -18.633 1.672 24.197 1.00 95.38 101 ALA A C 1
ATOM 814 O O . ALA A 1 101 ? -19.747 1.929 24.650 1.00 95.38 101 ALA A O 1
ATOM 815 N N . ALA A 1 102 ? -17.528 2.283 24.634 1.00 95.50 102 ALA A N 1
ATOM 816 C CA . ALA A 1 102 ? -17.543 3.342 25.640 1.00 95.50 102 ALA A CA 1
ATOM 817 C C . ALA A 1 102 ? -18.002 4.695 25.068 1.00 95.50 102 ALA A C 1
ATOM 819 O O . ALA A 1 102 ? -18.666 5.467 25.760 1.00 95.50 102 ALA A O 1
ATOM 820 N N . GLN A 1 103 ? -17.636 4.994 23.821 1.00 95.69 103 GLN A N 1
ATOM 821 C CA . GLN A 1 103 ? -17.934 6.248 23.134 1.00 95.69 103 GLN A CA 1
ATOM 822 C C . GLN A 1 103 ? -18.266 5.957 21.661 1.00 95.69 103 GLN A C 1
ATOM 824 O O . GLN A 1 103 ? -17.351 5.760 20.860 1.00 95.69 103 GLN A O 1
ATOM 829 N N . PRO A 1 104 ? -19.553 5.970 21.265 1.00 92.25 104 PRO A N 1
ATOM 830 C CA . PRO A 1 104 ? -19.960 5.646 19.894 1.00 92.25 104 PRO A CA 1
ATOM 831 C C . PRO A 1 104 ? -19.287 6.513 18.817 1.00 92.25 104 PRO A C 1
ATOM 833 O O . PRO A 1 104 ? -18.944 6.022 17.746 1.00 92.25 104 PRO A O 1
ATOM 836 N N . GLU A 1 105 ? -19.016 7.782 19.135 1.00 93.50 105 GLU A N 1
ATOM 837 C CA . GLU A 1 105 ? -18.357 8.740 18.236 1.00 93.50 105 GLU A CA 1
ATOM 838 C C . GLU A 1 105 ? -16.825 8.632 18.235 1.00 93.50 105 GLU A C 1
ATOM 840 O O . GLU A 1 105 ? -16.151 9.432 17.590 1.00 93.50 105 GLU A O 1
ATOM 845 N N . PHE A 1 106 ? -16.233 7.671 18.953 1.00 92.50 106 PHE A N 1
ATOM 846 C CA . PHE A 1 106 ? -14.777 7.553 19.069 1.00 92.50 106 PHE A CA 1
ATOM 847 C C . PHE A 1 106 ? -14.094 7.501 17.698 1.00 92.50 106 PHE A C 1
ATOM 849 O O . PHE A 1 106 ? -13.127 8.222 17.475 1.00 92.50 106 PHE A O 1
ATOM 856 N N . SER A 1 107 ? -14.643 6.733 16.749 1.00 90.12 107 SER A N 1
ATOM 857 C CA . SER A 1 107 ? -14.084 6.632 15.392 1.00 90.12 107 SER A CA 1
ATOM 858 C C . SER A 1 107 ? -13.993 7.975 14.662 1.00 90.12 107 SER A C 1
ATOM 860 O O . SER A 1 107 ? -13.014 8.201 13.958 1.00 90.12 107 SER A O 1
ATOM 862 N N . ALA A 1 108 ? -14.947 8.888 14.867 1.00 91.19 108 ALA A N 1
ATOM 863 C CA . ALA A 1 108 ? -14.946 10.209 14.238 1.00 91.19 108 ALA A CA 1
ATOM 864 C C . ALA A 1 108 ? -13.817 11.122 14.754 1.00 91.19 108 ALA A C 1
ATOM 866 O O . ALA A 1 108 ? -13.469 12.104 14.101 1.00 91.19 108 ALA A O 1
ATOM 867 N N . HIS A 1 109 ? -13.230 10.793 15.908 1.00 90.19 109 HIS A N 1
ATOM 868 C CA . HIS A 1 109 ? -12.124 11.531 16.521 1.00 90.19 109 HIS A CA 1
ATOM 869 C C . HIS A 1 109 ? -10.753 10.895 16.238 1.00 90.19 109 HIS A C 1
ATOM 871 O O . HIS A 1 109 ? -9.728 11.431 16.664 1.00 90.19 109 HIS A O 1
ATOM 877 N N . VAL A 1 110 ? -10.716 9.757 15.537 1.00 88.38 110 VAL A N 1
ATOM 878 C CA . VAL A 1 110 ? -9.479 9.065 15.169 1.00 88.38 110 VAL A CA 1
ATOM 879 C C . VAL A 1 110 ? -9.044 9.521 13.781 1.00 88.38 110 VAL A C 1
ATOM 881 O O . VAL A 1 110 ? -9.745 9.310 12.795 1.00 88.38 110 VAL A O 1
ATOM 884 N N . LEU A 1 111 ? -7.855 10.115 13.697 1.00 87.06 111 LEU A N 1
ATOM 885 C CA . LEU A 1 111 ? -7.200 10.432 12.429 1.00 87.06 111 LEU A CA 1
ATOM 886 C C . LEU A 1 111 ? -6.152 9.361 12.130 1.00 87.06 111 LEU A C 1
ATOM 888 O O . LEU A 1 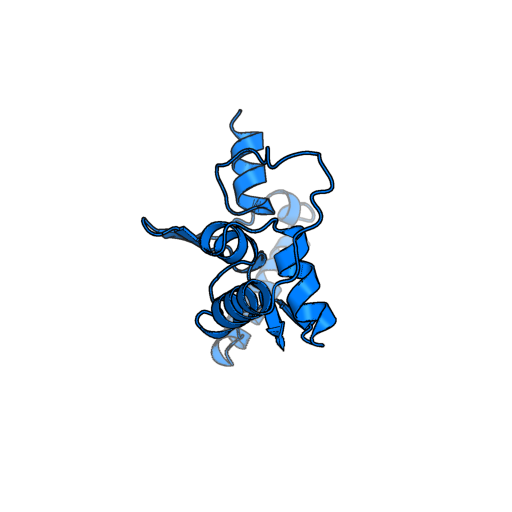111 ? -5.165 9.239 12.853 1.00 87.06 111 LEU A O 1
ATOM 892 N N . PHE A 1 112 ? -6.372 8.595 11.064 1.00 79.81 112 PHE A N 1
ATOM 893 C CA . PHE A 1 112 ? -5.363 7.691 10.523 1.00 79.81 112 PHE A CA 1
ATOM 894 C C . PHE A 1 112 ? -4.506 8.450 9.514 1.00 79.81 112 PHE A C 1
ATOM 896 O O . PHE A 1 112 ? -5.030 9.071 8.591 1.00 79.81 112 PHE A O 1
ATOM 903 N N . THR A 1 113 ? -3.194 8.390 9.691 1.00 69.06 113 THR A N 1
ATOM 904 C CA . THR A 1 113 ? -2.216 8.918 8.739 1.00 69.06 113 THR A CA 1
ATOM 905 C C . THR A 1 113 ? -1.438 7.744 8.167 1.00 69.06 113 THR A C 1
ATOM 907 O O . THR A 1 113 ? -0.966 6.912 8.943 1.00 69.06 113 THR A O 1
ATOM 910 N N . ASP A 1 114 ? -1.306 7.663 6.843 1.00 66.88 114 ASP A N 1
ATOM 911 C CA . ASP A 1 114 ? -0.298 6.789 6.241 1.00 66.88 114 ASP A CA 1
ATOM 912 C C . ASP A 1 114 ? 1.079 7.460 6.284 1.00 66.88 114 ASP A C 1
ATOM 914 O O . ASP A 1 114 ? 1.191 8.689 6.363 1.00 66.88 114 ASP A O 1
ATOM 918 N N . GLU A 1 115 ? 2.128 6.642 6.285 1.00 54.19 115 GLU A N 1
ATOM 919 C CA . GLU A 1 115 ? 3.491 7.118 6.113 1.00 54.19 115 GLU A CA 1
ATOM 920 C C . GLU A 1 115 ? 3.868 6.984 4.636 1.00 54.19 115 GLU A C 1
ATOM 922 O O . GLU A 1 115 ? 4.150 5.899 4.134 1.00 54.19 115 GLU A O 1
ATOM 927 N N . SER A 1 116 ? 3.879 8.111 3.932 1.00 58.38 116 SER A N 1
ATOM 928 C CA . SER A 1 116 ? 4.493 8.217 2.612 1.00 58.38 116 SER A CA 1
ATOM 929 C C . SER A 1 116 ? 5.982 8.526 2.791 1.00 58.38 116 SER A C 1
ATOM 931 O O . SER A 1 116 ? 6.341 9.581 3.321 1.00 58.38 116 SER A O 1
ATOM 933 N N . THR A 1 117 ? 6.875 7.627 2.371 1.00 57.22 117 THR A N 1
ATOM 934 C CA . THR A 1 117 ? 8.320 7.869 2.485 1.00 57.22 117 THR A CA 1
ATOM 935 C C . THR A 1 117 ? 8.791 8.797 1.362 1.00 57.22 117 THR A C 1
ATOM 937 O O . THR A 1 117 ? 8.738 8.460 0.178 1.00 57.22 117 THR A O 1
ATOM 940 N N . PHE A 1 118 ? 9.293 9.974 1.743 1.00 54.81 118 PHE A N 1
ATOM 941 C CA . PHE A 1 118 ? 9.938 10.925 0.837 1.00 54.81 118 PHE A CA 1
ATOM 942 C C . PHE A 1 118 ? 11.452 10.727 0.899 1.00 54.81 118 PHE A C 1
ATOM 944 O O . PHE A 1 118 ? 12.089 11.063 1.898 1.00 54.81 118 PHE A O 1
ATOM 951 N N . THR A 1 119 ? 12.039 10.197 -0.168 1.00 61.59 119 THR A N 1
ATOM 952 C CA . THR A 1 119 ? 13.498 10.118 -0.317 1.00 61.59 119 THR A CA 1
ATOM 953 C C . THR A 1 119 ? 13.979 11.206 -1.272 1.00 61.59 119 THR A C 1
ATOM 955 O O . THR A 1 119 ? 13.190 11.789 -2.020 1.00 61.59 119 THR A O 1
ATOM 958 N N . ARG A 1 120 ? 15.282 11.510 -1.267 1.00 56.91 120 ARG A N 1
ATOM 959 C CA . ARG A 1 120 ? 15.862 12.455 -2.237 1.00 56.91 120 ARG A CA 1
ATOM 960 C C . ARG A 1 120 ? 15.745 11.916 -3.671 1.00 56.91 120 ARG A C 1
ATOM 962 O O . ARG A 1 120 ? 15.782 12.687 -4.626 1.00 56.91 120 ARG A O 1
ATOM 969 N N . GLU A 1 121 ? 15.591 10.604 -3.799 1.00 57.72 121 GLU A N 1
ATOM 970 C CA . GLU A 1 121 ? 15.519 9.849 -5.040 1.00 57.72 121 GLU A CA 1
ATOM 971 C C . GLU A 1 121 ? 14.076 9.644 -5.548 1.00 57.72 121 GLU A C 1
ATOM 973 O O . GLU A 1 121 ? 13.904 9.318 -6.719 1.00 57.72 121 GLU A O 1
ATOM 978 N N . GLY A 1 122 ? 13.042 9.891 -4.729 1.00 57.72 122 GLY A N 1
ATOM 979 C CA . GLY A 1 122 ? 11.643 9.767 -5.153 1.00 57.72 122 GLY A CA 1
ATOM 980 C C . GLY A 1 122 ? 10.618 9.679 -4.018 1.00 57.72 122 GLY A C 1
ATOM 981 O O . GLY A 1 122 ? 10.959 9.611 -2.833 1.00 57.72 122 GLY A O 1
ATOM 982 N N . ILE A 1 123 ? 9.340 9.679 -4.407 1.00 61.50 123 ILE A N 1
ATOM 983 C CA . ILE A 1 123 ? 8.194 9.432 -3.522 1.00 61.50 123 ILE A CA 1
ATOM 984 C C . ILE A 1 123 ? 7.746 7.994 -3.758 1.00 61.50 123 ILE A C 1
ATOM 986 O O . ILE A 1 123 ? 7.218 7.690 -4.826 1.00 61.50 123 ILE A O 1
ATOM 990 N N . SER A 1 124 ? 7.916 7.130 -2.758 1.00 60.69 124 SER A N 1
ATOM 991 C CA . SER A 1 124 ? 7.360 5.780 -2.811 1.00 60.69 124 SER A CA 1
ATOM 992 C C . SER A 1 124 ? 6.020 5.767 -2.088 1.00 60.69 124 SER A C 1
ATOM 994 O O . SER A 1 124 ? 5.940 6.025 -0.887 1.00 60.69 124 SER A O 1
ATOM 996 N N . ASN A 1 125 ? 4.955 5.512 -2.845 1.00 67.19 125 ASN A N 1
ATOM 997 C CA . ASN A 1 125 ? 3.631 5.243 -2.306 1.00 67.19 125 ASN A CA 1
ATOM 998 C C . ASN A 1 125 ? 3.280 3.796 -2.662 1.00 67.19 125 ASN A C 1
ATOM 1000 O O . ASN A 1 125 ? 3.033 3.490 -3.831 1.00 67.19 125 ASN A O 1
ATOM 1004 N N . THR A 1 126 ? 3.244 2.924 -1.654 1.00 66.25 126 THR A N 1
ATOM 1005 C CA . THR A 1 126 ? 2.952 1.489 -1.802 1.00 66.25 126 THR A CA 1
ATOM 1006 C C . THR A 1 126 ? 1.594 1.234 -2.459 1.00 66.25 126 THR A C 1
ATOM 1008 O O . THR A 1 126 ? 1.437 0.257 -3.187 1.00 66.25 126 THR A O 1
ATOM 1011 N N . HIS A 1 127 ? 0.631 2.153 -2.314 1.00 65.50 127 HIS A N 1
ATOM 1012 C CA . HIS A 1 127 ? -0.667 2.082 -2.988 1.00 65.50 127 HIS A CA 1
ATOM 1013 C C . HIS A 1 127 ? -0.556 2.176 -4.517 1.00 65.50 127 HIS A C 1
ATOM 1015 O O . HIS A 1 127 ? -1.314 1.534 -5.245 1.00 65.50 127 HIS A O 1
ATOM 1021 N N . ASN A 1 128 ? 0.410 2.957 -5.003 1.00 66.81 128 ASN A N 1
ATOM 1022 C CA . ASN A 1 128 ? 0.663 3.167 -6.427 1.00 66.81 128 ASN A CA 1
ATOM 1023 C C . ASN A 1 128 ? 1.631 2.132 -7.016 1.00 66.81 128 ASN A C 1
ATOM 1025 O O . ASN A 1 128 ? 1.989 2.233 -8.197 1.00 66.81 128 ASN A O 1
ATOM 1029 N N . LEU A 1 129 ? 2.057 1.159 -6.205 1.00 72.88 129 LEU A N 1
ATOM 1030 C CA . LEU A 1 129 ? 2.995 0.138 -6.617 1.00 72.88 129 LEU A CA 1
ATOM 1031 C C . LEU A 1 129 ? 2.275 -1.057 -7.243 1.00 72.88 129 LEU A C 1
ATOM 1033 O O . LEU A 1 129 ? 1.447 -1.721 -6.611 1.00 72.88 129 LEU A O 1
ATOM 1037 N N . HIS A 1 130 ? 2.612 -1.322 -8.503 1.00 75.69 130 HIS A N 1
ATOM 1038 C CA . HIS A 1 130 ? 2.047 -2.408 -9.289 1.00 75.69 130 HIS A CA 1
ATOM 1039 C C . HIS A 1 130 ? 3.154 -3.322 -9.790 1.00 75.69 130 HIS A C 1
ATOM 1041 O O . HIS A 1 130 ? 4.083 -2.858 -10.446 1.00 75.69 130 HIS A O 1
ATOM 1047 N N . VAL A 1 131 ? 2.995 -4.620 -9.554 1.00 76.69 131 VAL A N 1
ATOM 1048 C CA . VAL A 1 131 ? 3.828 -5.655 -10.172 1.00 76.69 131 VAL A CA 1
ATOM 1049 C C . VAL A 1 131 ? 3.017 -6.324 -11.270 1.00 76.69 131 VAL A C 1
ATOM 1051 O O . VAL A 1 131 ? 1.834 -6.605 -11.082 1.00 76.69 131 VAL A O 1
ATOM 1054 N N . PHE A 1 132 ? 3.634 -6.541 -12.425 1.00 79.88 132 PHE A N 1
ATOM 1055 C CA . PHE A 1 132 ? 2.988 -7.123 -13.597 1.00 79.88 132 PHE A CA 1
ATOM 1056 C C . PHE A 1 132 ? 3.449 -8.579 -13.765 1.00 79.88 132 PHE A C 1
ATOM 1058 O O . PHE A 1 132 ? 4.649 -8.818 -13.881 1.00 79.88 132 PHE A O 1
ATOM 1065 N N . PHE A 1 133 ? 2.504 -9.527 -13.761 1.00 73.38 133 PHE A N 1
ATOM 1066 C CA . PHE A 1 133 ? 2.724 -10.972 -13.954 1.00 73.38 133 PHE A CA 1
ATOM 1067 C C . PHE A 1 133 ? 1.793 -11.545 -15.014 1.00 73.38 133 PHE A C 1
ATOM 1069 O O . PHE A 1 133 ? 0.664 -11.015 -15.133 1.00 73.38 133 PHE A O 1
#

Secondary structure (DSSP, 8-state):
-HHHHHHHHHHHS-SS-----SS-------HHHHHHHHHHHHS-TT--HHHHHHHHT--HHHHHHHHHHTT--EEE------GGGHHHHHHHHHHHHHHHHH-TTGGGG-------EEETTEEE-GGG-EEE-

Organism: Araneus ventricosus (NCBI:txid182803)